Protein AF-A0ABD7TZY9-F1 (afdb_monomer_lite)

Secondary structure (DSSP, 8-state):
--HHHHHHHHHHHHHHHHTTSS-HHHHHHHHHHHHHHHHS-TTS-----TT--------

Sequence (59 aa):
MSNREYSEFTRDLFAKFNAGEMTAEEVCAELDKVDRVWFEDPREPHDVPDDYIPPSSNC

Organism: Bacteroides thetaiotaomicron (NCBI:txid818)

Structure (mmCIF, N/CA/C/O backbone):
data_AF-A0ABD7TZY9-F1
#
_entry.id   AF-A0ABD7TZY9-F1
#
loop_
_atom_site.group_PDB
_atom_site.id
_atom_site.type_symbol
_atom_site.label_atom_id
_atom_site.label_alt_id
_atom_site.label_comp_id
_atom_site.label_asym_id
_atom_site.label_entity_id
_atom_site.label_seq_id
_atom_site.pdbx_PDB_ins_code
_atom_site.Cartn_x
_atom_site.Cartn_y
_atom_site.Cartn_z
_atom_site.occupancy
_atom_site.B_iso_or_equiv
_atom_site.auth_seq_id
_atom_site.auth_comp_id
_atom_site.auth_asym_id
_atom_site.auth_atom_id
_atom_site.pdbx_PDB_model_num
ATOM 1 N N . MET A 1 1 ? 17.140 -1.674 -8.963 1.00 71.44 1 MET A N 1
ATOM 2 C CA . MET A 1 1 ? 17.065 -1.962 -7.512 1.00 71.44 1 MET A CA 1
ATOM 3 C C . MET A 1 1 ? 17.747 -3.296 -7.267 1.00 71.44 1 MET A C 1
ATOM 5 O O . MET A 1 1 ? 17.617 -4.166 -8.114 1.00 71.44 1 MET A O 1
ATOM 9 N N . SER A 1 2 ? 18.482 -3.471 -6.173 1.00 77.62 2 SER A N 1
ATOM 10 C CA . SER A 1 2 ? 19.045 -4.773 -5.788 1.00 77.62 2 SER A CA 1
ATOM 11 C C . SER A 1 2 ? 18.049 -5.596 -4.959 1.00 77.62 2 SER A C 1
ATOM 13 O O . SER A 1 2 ? 17.173 -5.039 -4.297 1.00 77.62 2 SER A O 1
ATOM 15 N N . ASN A 1 3 ? 18.215 -6.923 -4.922 1.00 76.69 3 ASN A N 1
ATOM 16 C CA . ASN A 1 3 ? 17.364 -7.816 -4.115 1.00 76.69 3 ASN A CA 1
ATOM 17 C C . ASN A 1 3 ? 17.338 -7.442 -2.626 1.00 76.69 3 ASN A C 1
ATOM 19 O O . ASN A 1 3 ? 16.319 -7.596 -1.953 1.00 76.69 3 ASN A O 1
ATOM 23 N N . ARG A 1 4 ? 18.452 -6.917 -2.101 1.00 81.94 4 ARG A N 1
ATOM 24 C CA . ARG A 1 4 ? 18.528 -6.461 -0.713 1.00 81.94 4 ARG A CA 1
ATOM 25 C C . ARG A 1 4 ? 17.673 -5.215 -0.479 1.00 81.94 4 ARG A C 1
ATOM 27 O O . ARG A 1 4 ? 16.948 -5.165 0.507 1.00 81.94 4 ARG A O 1
ATOM 34 N N . GLU A 1 5 ? 17.727 -4.250 -1.394 1.00 81.62 5 GLU A N 1
ATOM 35 C CA . GLU A 1 5 ? 16.898 -3.041 -1.327 1.00 81.62 5 GLU A CA 1
ATOM 36 C C . GLU A 1 5 ? 15.406 -3.380 -1.451 1.00 81.62 5 GLU A C 1
ATOM 38 O O . GLU A 1 5 ? 14.595 -2.806 -0.732 1.00 81.62 5 GLU A O 1
ATOM 43 N N . TYR A 1 6 ? 15.041 -4.364 -2.283 1.00 82.94 6 TYR A N 1
ATOM 44 C CA . TYR A 1 6 ? 13.660 -4.858 -2.381 1.00 82.94 6 TYR A CA 1
ATOM 45 C C . TYR A 1 6 ? 13.184 -5.518 -1.077 1.00 82.94 6 TYR A C 1
ATOM 47 O O . TYR A 1 6 ? 12.079 -5.258 -0.597 1.00 82.94 6 TYR A O 1
ATOM 55 N N . SER A 1 7 ? 14.033 -6.342 -0.457 1.00 84.94 7 SER A N 1
ATOM 56 C CA . SER A 1 7 ? 13.720 -6.987 0.822 1.00 84.94 7 SER A CA 1
ATOM 57 C C . SER A 1 7 ? 13.553 -5.973 1.961 1.00 84.94 7 SER A C 1
ATOM 59 O O . SER A 1 7 ? 12.620 -6.079 2.756 1.00 84.94 7 SER A O 1
ATOM 61 N N . GLU A 1 8 ? 14.418 -4.958 2.028 1.00 90.19 8 GLU A N 1
ATOM 62 C CA . GLU A 1 8 ? 14.313 -3.888 3.026 1.00 90.19 8 GLU A CA 1
ATOM 63 C C . GLU A 1 8 ? 13.062 -3.019 2.783 1.00 90.19 8 GLU A C 1
ATOM 65 O O . GLU A 1 8 ? 12.312 -2.759 3.724 1.00 90.19 8 GLU A O 1
ATOM 70 N N . PHE A 1 9 ? 12.766 -2.671 1.524 1.00 89.00 9 PHE A N 1
ATOM 71 C CA . PHE A 1 9 ? 11.569 -1.917 1.131 1.00 89.00 9 PHE A CA 1
ATOM 72 C C . PHE A 1 9 ? 10.266 -2.626 1.516 1.00 89.00 9 PHE A C 1
ATOM 74 O O . PHE A 1 9 ? 9.409 -2.042 2.180 1.00 89.00 9 PHE A O 1
ATOM 81 N N . THR A 1 10 ? 10.125 -3.899 1.137 1.00 89.31 10 THR A N 1
ATOM 82 C CA . THR A 1 10 ? 8.926 -4.693 1.445 1.00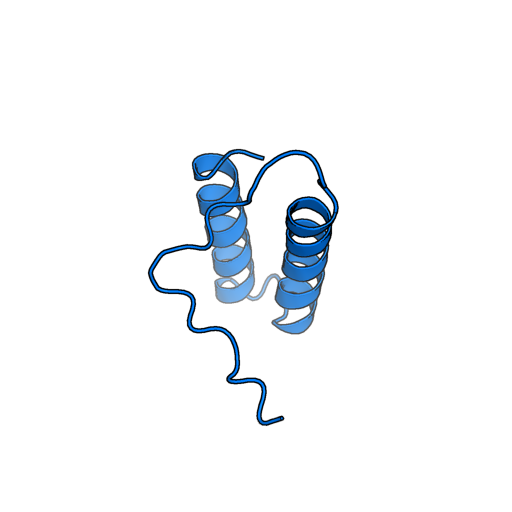 89.31 10 THR A CA 1
ATOM 83 C C . THR A 1 10 ? 8.745 -4.866 2.953 1.00 89.31 10 THR A C 1
ATOM 85 O O . THR A 1 10 ? 7.632 -4.716 3.458 1.00 89.31 10 THR A O 1
ATOM 88 N N . ARG A 1 11 ? 9.832 -5.096 3.703 1.00 92.56 11 ARG A N 1
ATOM 89 C CA . ARG A 1 11 ? 9.789 -5.194 5.169 1.00 92.56 11 ARG A CA 1
ATOM 90 C C . ARG A 1 11 ? 9.270 -3.911 5.820 1.00 92.56 11 ARG A C 1
ATOM 92 O O . ARG A 1 11 ? 8.428 -3.994 6.713 1.00 92.56 11 ARG A O 1
ATOM 99 N N . ASP A 1 12 ? 9.743 -2.750 5.380 1.00 93.44 12 ASP A N 1
ATOM 100 C CA . ASP A 1 12 ? 9.307 -1.458 5.920 1.00 93.44 12 ASP A CA 1
ATOM 101 C C . ASP A 1 12 ? 7.837 -1.163 5.581 1.00 93.44 12 ASP A C 1
ATOM 103 O O . ASP A 1 12 ? 7.094 -0.637 6.413 1.00 93.44 12 ASP A O 1
ATOM 107 N N . LEU A 1 13 ? 7.386 -1.563 4.389 1.00 92.81 13 LEU A N 1
ATOM 108 C CA . LEU A 1 13 ? 5.988 -1.482 3.960 1.00 92.81 13 LEU A CA 1
ATOM 109 C C . LEU A 1 13 ? 5.059 -2.293 4.868 1.00 92.81 13 LEU A C 1
ATOM 111 O O . LEU A 1 13 ? 4.069 -1.769 5.385 1.00 92.81 13 LEU A O 1
ATOM 115 N N . PHE A 1 14 ? 5.408 -3.556 5.117 1.00 92.12 14 PHE A N 1
ATOM 116 C CA . PHE A 1 14 ? 4.629 -4.419 6.003 1.00 92.12 14 PHE A CA 1
ATOM 117 C C . PHE A 1 14 ? 4.705 -3.979 7.468 1.00 92.12 14 PHE A C 1
ATOM 119 O O . PHE A 1 14 ? 3.731 -4.141 8.200 1.00 92.12 14 PHE A O 1
ATOM 126 N N . ALA A 1 15 ? 5.818 -3.387 7.910 1.00 95.81 15 ALA A N 1
ATOM 127 C CA . ALA A 1 15 ? 5.922 -2.819 9.251 1.00 95.81 15 ALA A CA 1
ATOM 128 C C . ALA A 1 15 ? 4.931 -1.660 9.455 1.00 95.81 15 ALA A C 1
ATOM 130 O O . ALA A 1 15 ? 4.218 -1.649 10.457 1.00 95.81 15 ALA A O 1
ATOM 131 N N . LYS A 1 16 ? 4.823 -0.742 8.484 1.00 93.75 16 LYS A N 1
ATOM 132 C CA . LYS A 1 16 ? 3.849 0.367 8.513 1.00 93.75 16 LYS A CA 1
ATOM 133 C C . LYS A 1 16 ? 2.406 -0.125 8.476 1.00 93.75 16 LYS A C 1
ATOM 135 O O . LYS A 1 16 ? 1.569 0.372 9.226 1.00 93.75 16 LYS A O 1
ATOM 140 N N . PHE A 1 17 ? 2.125 -1.142 7.662 1.00 94.19 17 PHE A N 1
ATOM 141 C CA . PHE A 1 17 ? 0.815 -1.793 7.640 1.00 94.19 17 PHE A CA 1
ATOM 142 C C . PHE A 1 17 ? 0.458 -2.407 9.002 1.00 94.19 17 PHE A C 1
ATOM 144 O O . PHE A 1 17 ? -0.614 -2.146 9.541 1.00 94.19 17 PHE A O 1
ATOM 151 N N . ASN A 1 18 ? 1.382 -3.159 9.610 1.00 93.25 18 ASN A N 1
ATOM 152 C CA . ASN A 1 18 ? 1.176 -3.772 10.926 1.00 93.25 18 ASN A CA 1
ATOM 153 C C . ASN A 1 18 ? 1.046 -2.741 12.056 1.00 93.25 18 ASN A C 1
ATOM 155 O O . ASN A 1 18 ? 0.351 -2.993 13.038 1.00 93.25 18 ASN A O 1
ATOM 159 N N . ALA A 1 19 ? 1.695 -1.584 11.922 1.00 96.19 19 ALA A N 1
ATOM 160 C CA . ALA A 1 19 ? 1.539 -0.456 12.835 1.00 96.19 19 ALA A CA 1
ATOM 161 C C . ALA A 1 19 ? 0.196 0.285 12.656 1.00 96.19 19 ALA A C 1
ATOM 163 O O . ALA A 1 19 ? -0.143 1.134 13.479 1.00 96.19 19 ALA A O 1
ATOM 164 N N . GLY A 1 20 ? -0.574 -0.029 11.606 1.00 94.12 20 GLY A N 1
ATOM 165 C CA . GLY A 1 20 ? -1.809 0.674 11.252 1.00 94.12 20 GLY A CA 1
ATOM 166 C C . GLY A 1 20 ? -1.573 2.060 10.645 1.00 94.12 20 GLY A C 1
ATOM 167 O O . GLY A 1 20 ? -2.514 2.838 10.519 1.00 94.12 20 GLY A O 1
ATOM 168 N N . GLU A 1 21 ? -0.330 2.375 10.274 1.00 94.75 21 GLU A N 1
ATOM 169 C CA . GLU A 1 21 ? 0.058 3.640 9.636 1.00 94.75 21 GLU A CA 1
ATOM 170 C C . GLU A 1 21 ? -0.270 3.661 8.141 1.00 94.75 21 GLU A C 1
ATOM 172 O O . GLU A 1 21 ? -0.221 4.715 7.512 1.00 94.75 21 GLU A O 1
ATOM 177 N N . MET A 1 22 ? -0.574 2.496 7.569 1.00 92.88 22 MET A N 1
ATOM 178 C CA . MET A 1 22 ? -0.835 2.329 6.150 1.00 92.88 22 MET A CA 1
ATOM 179 C C . MET A 1 22 ? -1.880 1.242 5.923 1.00 92.88 22 MET A C 1
ATOM 181 O O . MET A 1 22 ? -1.927 0.241 6.641 1.00 92.88 22 MET A O 1
ATOM 185 N N . THR A 1 23 ? -2.719 1.431 4.916 1.00 92.31 23 THR A N 1
ATOM 186 C CA . THR A 1 23 ? -3.766 0.484 4.523 1.00 92.31 23 THR A CA 1
ATOM 187 C C . THR A 1 23 ? -3.237 -0.569 3.552 1.00 92.31 23 THR A C 1
ATOM 189 O O . THR A 1 23 ? -2.207 -0.389 2.904 1.00 92.31 23 THR A O 1
ATOM 192 N N . ALA A 1 24 ? -3.960 -1.684 3.412 1.00 91.31 24 ALA A N 1
ATOM 193 C CA . ALA A 1 24 ? -3.604 -2.725 2.446 1.00 91.31 24 ALA A CA 1
ATOM 194 C C . ALA A 1 24 ? -3.613 -2.200 0.995 1.00 91.31 24 ALA A C 1
ATOM 196 O O . ALA A 1 24 ? -2.817 -2.640 0.173 1.00 91.31 24 ALA A O 1
ATOM 197 N N . GLU A 1 25 ? -4.483 -1.237 0.685 1.00 93.00 25 GLU A N 1
ATOM 198 C CA . GLU A 1 25 ? -4.576 -0.620 -0.643 1.00 93.00 25 GLU A CA 1
ATOM 199 C C . GLU A 1 25 ? -3.349 0.243 -0.951 1.00 93.00 25 GLU A C 1
ATOM 201 O O . GLU A 1 25 ? -2.795 0.164 -2.047 1.00 93.00 25 GLU A O 1
ATOM 206 N N . GLU A 1 26 ? -2.870 1.006 0.033 1.00 91.62 26 GLU A N 1
ATOM 207 C CA . GLU A 1 26 ? -1.632 1.782 -0.082 1.00 91.62 26 GLU A CA 1
ATOM 208 C C . GLU A 1 26 ? -0.403 0.872 -0.198 1.00 91.62 26 GLU A C 1
ATOM 210 O O . GLU A 1 26 ? 0.475 1.140 -1.017 1.00 91.62 26 GLU A O 1
ATOM 215 N N . VAL A 1 27 ? -0.369 -0.249 0.538 1.00 89.69 27 VAL A N 1
ATOM 216 C CA . VAL A 1 27 ? 0.672 -1.281 0.378 1.00 89.69 27 VAL A CA 1
ATOM 217 C C . VAL A 1 27 ? 0.711 -1.792 -1.062 1.00 89.69 27 VAL A C 1
ATOM 219 O O . VAL A 1 27 ? 1.774 -1.806 -1.681 1.00 89.69 27 VAL A O 1
ATOM 222 N N . CYS A 1 28 ? -0.442 -2.174 -1.614 1.00 88.00 28 CYS A N 1
ATOM 223 C CA . CYS A 1 28 ? -0.537 -2.665 -2.988 1.00 88.00 28 CYS A CA 1
ATOM 224 C C . CYS A 1 28 ? -0.118 -1.606 -4.017 1.00 88.00 28 CYS A C 1
ATOM 226 O O . CYS A 1 28 ? 0.569 -1.938 -4.979 1.00 88.00 28 CYS A O 1
ATOM 228 N N . ALA A 1 29 ? -0.486 -0.338 -3.816 1.00 89.88 29 ALA A N 1
ATOM 229 C CA . ALA A 1 29 ? -0.115 0.744 -4.725 1.00 89.88 29 ALA A CA 1
ATOM 230 C C . ALA A 1 29 ? 1.399 1.022 -4.738 1.00 89.88 29 ALA A C 1
ATOM 232 O O . ALA A 1 29 ? 1.954 1.338 -5.789 1.00 89.88 29 ALA A O 1
ATOM 233 N N . GLU A 1 30 ? 2.080 0.912 -3.594 1.00 88.56 30 GLU A N 1
ATOM 234 C CA . GLU A 1 30 ? 3.539 1.055 -3.528 1.00 88.56 30 GLU A CA 1
ATOM 235 C C . GLU A 1 30 ? 4.272 -0.152 -4.130 1.00 88.56 30 GLU A C 1
ATOM 237 O O . GLU A 1 30 ? 5.279 0.029 -4.815 1.00 88.56 30 GLU A O 1
ATOM 242 N N . LEU A 1 31 ? 3.748 -1.370 -3.944 1.00 87.19 31 LEU A N 1
ATOM 243 C CA . LEU A 1 31 ? 4.289 -2.568 -4.592 1.00 87.19 31 LEU A CA 1
ATOM 244 C C . LEU A 1 31 ? 4.130 -2.512 -6.120 1.00 87.19 31 LEU A C 1
ATOM 246 O O . LEU A 1 31 ? 5.102 -2.773 -6.820 1.00 87.19 31 LEU A O 1
ATOM 250 N N . ASP A 1 32 ? 2.974 -2.080 -6.645 1.00 84.88 32 ASP A N 1
ATOM 251 C CA . ASP A 1 32 ? 2.736 -1.950 -8.099 1.00 84.88 32 ASP A CA 1
ATOM 252 C C . ASP A 1 32 ? 3.725 -0.982 -8.768 1.00 84.88 32 ASP A C 1
ATOM 254 O O . ASP A 1 32 ? 4.184 -1.215 -9.886 1.00 84.88 32 ASP A O 1
ATOM 258 N N . LYS A 1 33 ? 4.115 0.097 -8.075 1.00 83.81 33 LYS A N 1
ATOM 259 C CA . LYS A 1 33 ? 5.130 1.038 -8.579 1.00 83.81 33 LYS A CA 1
ATOM 260 C C . LYS A 1 33 ? 6.495 0.375 -8.729 1.00 83.8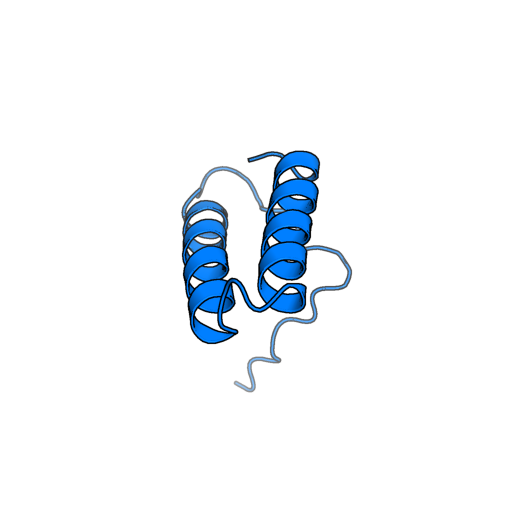1 33 LYS A C 1
ATOM 262 O O . LYS A 1 33 ? 7.194 0.647 -9.702 1.00 83.81 33 LYS A O 1
ATOM 267 N N . VAL A 1 34 ? 6.884 -0.462 -7.769 1.00 77.94 34 VAL A N 1
ATOM 268 C CA . VAL A 1 34 ? 8.172 -1.165 -7.802 1.00 77.94 34 VAL A CA 1
ATOM 269 C C . VAL A 1 34 ? 8.149 -2.296 -8.821 1.00 77.94 34 VAL A C 1
ATOM 271 O O . VAL A 1 34 ? 9.104 -2.417 -9.584 1.00 77.94 34 VAL A O 1
ATOM 274 N N . ASP A 1 35 ? 7.049 -3.044 -8.904 1.00 72.12 35 ASP A N 1
ATOM 275 C CA . ASP A 1 35 ? 6.853 -4.073 -9.926 1.00 72.12 35 ASP A CA 1
ATOM 276 C C . ASP A 1 35 ? 6.926 -3.469 -11.328 1.00 72.12 35 ASP A C 1
ATOM 278 O O . ASP A 1 35 ? 7.641 -3.993 -12.172 1.00 72.12 35 ASP A O 1
ATOM 282 N N . ARG A 1 36 ? 6.295 -2.318 -11.593 1.00 70.50 36 ARG A N 1
ATOM 283 C CA . ARG A 1 36 ? 6.438 -1.633 -12.892 1.00 70.50 36 ARG A CA 1
ATOM 284 C C . ARG A 1 36 ? 7.886 -1.297 -13.220 1.00 70.50 36 ARG A C 1
ATOM 286 O O . ARG A 1 36 ? 8.313 -1.526 -14.341 1.00 70.50 36 ARG A O 1
ATOM 293 N N . VAL A 1 37 ? 8.656 -0.800 -12.254 1.00 68.19 37 VAL A N 1
ATOM 294 C CA . VAL A 1 37 ? 10.086 -0.509 -12.458 1.00 68.19 37 VAL A CA 1
ATOM 295 C C . VAL A 1 37 ? 10.888 -1.791 -12.702 1.00 68.19 37 VAL A C 1
ATOM 297 O O . VAL A 1 37 ? 11.849 -1.769 -13.465 1.00 68.19 37 VAL A O 1
ATOM 300 N N . TRP A 1 38 ? 10.493 -2.901 -12.078 1.00 63.03 38 TRP A N 1
ATOM 301 C CA . TRP A 1 38 ? 11.102 -4.215 -12.268 1.00 63.03 38 TRP A CA 1
ATOM 302 C C . TRP A 1 38 ? 10.711 -4.864 -13.605 1.00 63.03 38 TRP A C 1
ATOM 304 O O . TRP A 1 38 ? 11.524 -5.529 -14.219 1.00 63.03 38 TRP A O 1
ATOM 314 N N . PHE A 1 39 ? 9.492 -4.659 -14.103 1.00 61.72 39 PHE A N 1
ATOM 315 C CA . PHE A 1 39 ? 9.029 -5.235 -15.371 1.00 61.72 39 PHE A CA 1
ATOM 316 C C . PHE A 1 39 ? 9.339 -4.362 -16.597 1.00 61.72 39 PHE A C 1
ATOM 318 O O . PHE A 1 39 ? 9.380 -4.881 -17.713 1.00 61.72 39 PHE A O 1
ATOM 325 N N . GLU A 1 40 ? 9.541 -3.052 -16.429 1.00 57.81 40 GLU A N 1
ATOM 326 C CA . GLU A 1 40 ? 9.812 -2.130 -17.538 1.00 57.81 40 GLU A CA 1
ATOM 327 C C . GLU A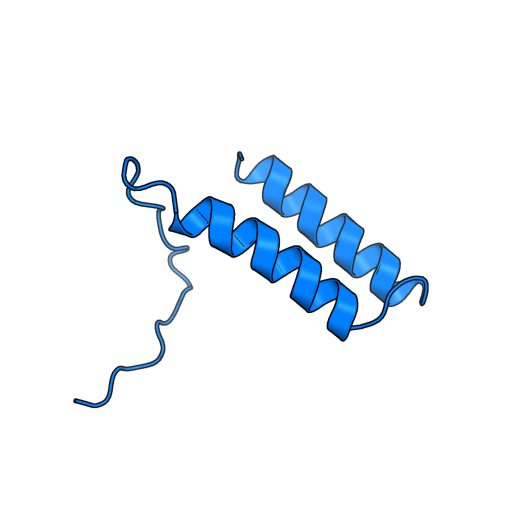 1 40 ? 11.283 -2.084 -17.977 1.00 57.81 40 GLU A C 1
ATOM 329 O O . GLU A 1 40 ? 11.543 -1.494 -19.026 1.00 57.81 40 GLU A O 1
ATOM 334 N N . ASP A 1 41 ? 12.241 -2.690 -17.258 1.00 54.34 41 ASP A N 1
ATOM 335 C CA . ASP A 1 41 ? 13.630 -2.768 -17.734 1.00 54.34 41 ASP A CA 1
ATOM 336 C C . ASP A 1 41 ? 13.796 -3.921 -18.748 1.00 54.34 41 ASP A C 1
ATOM 338 O O . ASP A 1 41 ? 13.846 -5.090 -18.368 1.00 54.34 41 ASP A O 1
ATOM 342 N N . PRO A 1 42 ? 13.905 -3.650 -20.066 1.00 55.03 42 PRO A N 1
ATOM 343 C CA . PRO A 1 42 ? 13.950 -4.698 -21.083 1.00 55.03 42 PRO A CA 1
ATOM 344 C C . PRO A 1 42 ? 15.342 -5.339 -21.206 1.00 55.03 42 PRO A C 1
ATOM 346 O O . PRO A 1 42 ? 15.561 -6.139 -22.119 1.00 55.03 42 PRO A O 1
ATOM 349 N N . ARG A 1 43 ? 16.324 -4.911 -20.395 1.00 54.50 43 ARG A N 1
ATOM 350 C CA . ARG A 1 43 ? 17.747 -5.237 -20.592 1.00 54.50 43 ARG A CA 1
ATOM 351 C C . ARG A 1 43 ? 18.258 -6.376 -19.726 1.00 54.50 43 ARG A C 1
ATOM 353 O O . ARG A 1 43 ? 19.319 -6.905 -20.044 1.00 54.50 43 ARG A O 1
ATOM 360 N N . GLU A 1 44 ? 17.530 -6.778 -18.695 1.00 51.66 44 GLU A N 1
ATOM 361 C CA . GLU A 1 44 ? 17.933 -7.876 -17.820 1.00 51.66 44 GLU A CA 1
ATOM 362 C C . GLU A 1 44 ? 16.791 -8.903 -17.788 1.00 51.66 44 GLU A C 1
ATOM 364 O O . GLU A 1 44 ? 15.645 -8.533 -17.530 1.00 51.66 44 GLU A O 1
ATOM 369 N N . PRO A 1 45 ? 17.047 -10.194 -18.069 1.00 53.22 45 PRO A N 1
ATOM 370 C CA . PRO A 1 45 ? 16.135 -11.242 -17.647 1.00 53.22 45 PRO A CA 1
ATOM 371 C C . PRO A 1 45 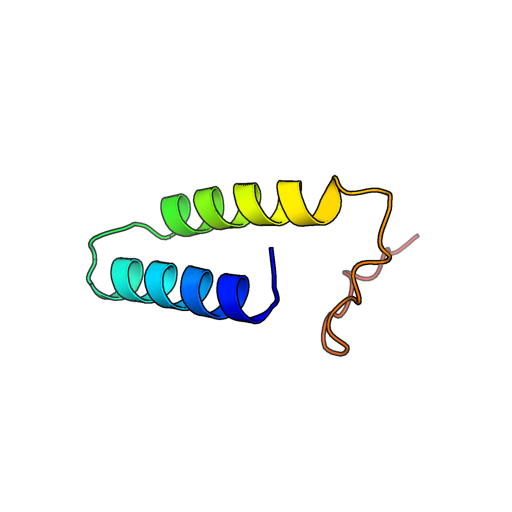? 16.047 -11.119 -16.130 1.00 53.22 45 PRO A C 1
ATOM 373 O O . PRO A 1 45 ? 16.991 -11.454 -15.419 1.00 53.22 45 PRO A O 1
ATOM 376 N N . HIS A 1 46 ? 14.952 -10.557 -15.634 1.00 54.00 46 HIS A N 1
ATOM 377 C CA . HIS A 1 46 ? 14.689 -10.577 -14.213 1.00 54.00 46 HIS A CA 1
ATOM 378 C C . HIS A 1 46 ? 14.523 -12.045 -13.844 1.00 54.00 46 HIS A C 1
ATOM 380 O O . HIS A 1 46 ? 13.543 -12.665 -14.260 1.00 54.00 46 HIS A O 1
ATOM 386 N N . ASP A 1 47 ? 15.525 -12.602 -13.153 1.00 58.03 47 ASP A N 1
ATOM 387 C CA . ASP A 1 47 ? 15.472 -13.943 -12.585 1.00 58.03 47 ASP A CA 1
ATOM 388 C C . ASP A 1 47 ? 14.222 -13.990 -11.720 1.00 58.03 47 ASP A C 1
ATOM 390 O O . ASP A 1 47 ? 14.155 -13.452 -10.610 1.00 58.03 47 ASP A O 1
ATOM 394 N N . VAL A 1 48 ? 13.177 -14.552 -12.312 1.00 60.81 48 VAL A N 1
ATOM 395 C CA . VAL A 1 48 ? 11.936 -14.833 -11.630 1.00 60.81 48 VAL A CA 1
ATOM 396 C C . VAL A 1 48 ? 12.341 -15.708 -10.444 1.00 60.81 48 VAL A C 1
ATOM 398 O O . VAL A 1 48 ? 13.069 -16.679 -10.664 1.00 60.81 48 VAL A O 1
ATOM 401 N N . PRO A 1 49 ? 11.957 -15.375 -9.197 1.00 60.81 49 PRO A N 1
ATOM 402 C CA . PRO A 1 49 ? 12.250 -16.247 -8.069 1.00 60.81 49 PRO A CA 1
ATOM 403 C C . PRO A 1 49 ? 11.808 -17.668 -8.425 1.00 60.81 49 PRO A C 1
ATOM 405 O O . PRO A 1 49 ? 10.710 -17.819 -8.960 1.00 60.81 49 PRO A O 1
ATOM 408 N N . ASP A 1 50 ? 12.624 -18.687 -8.142 1.00 61.56 50 ASP A N 1
ATOM 409 C CA . ASP A 1 50 ? 12.315 -20.086 -8.504 1.00 61.56 50 ASP A CA 1
ATOM 410 C C . ASP A 1 50 ? 10.924 -20.538 -8.002 1.00 61.56 50 ASP A C 1
ATOM 412 O O . ASP A 1 50 ? 10.303 -21.433 -8.574 1.00 61.56 50 ASP A O 1
ATOM 416 N N . ASP A 1 51 ? 10.411 -19.881 -6.958 1.00 67.12 51 ASP A N 1
ATOM 417 C CA . ASP A 1 51 ? 9.105 -20.132 -6.344 1.00 67.12 51 ASP A CA 1
ATOM 418 C C . ASP A 1 51 ? 7.931 -19.366 -6.992 1.00 67.12 51 ASP A C 1
ATOM 420 O O . ASP A 1 51 ? 6.785 -19.483 -6.547 1.00 67.12 51 ASP A O 1
ATOM 424 N N . TYR A 1 52 ? 8.167 -18.563 -8.034 1.00 67.94 52 TYR A N 1
ATOM 425 C CA . TYR A 1 52 ? 7.092 -17.906 -8.770 1.00 67.94 52 TYR A CA 1
ATOM 426 C C . TYR A 1 52 ? 6.398 -18.919 -9.679 1.00 67.94 52 TYR A C 1
ATOM 428 O O . TYR A 1 52 ? 6.905 -19.308 -10.730 1.00 67.94 52 TYR A O 1
ATOM 436 N N . ILE A 1 53 ? 5.195 -19.323 -9.285 1.00 67.31 53 ILE A N 1
ATOM 437 C CA . ILE A 1 53 ? 4.294 -20.088 -10.142 1.00 67.31 53 ILE A CA 1
ATOM 438 C C . ILE A 1 53 ? 3.519 -19.070 -10.988 1.00 67.31 53 ILE A C 1
ATOM 440 O O . ILE A 1 53 ? 2.613 -18.423 -10.451 1.00 67.31 53 ILE A O 1
ATOM 444 N N . PRO A 1 54 ? 3.837 -18.892 -12.288 1.00 64.88 54 PRO A N 1
ATOM 445 C CA . PRO A 1 54 ? 3.032 -18.031 -13.137 1.00 64.88 54 PRO A CA 1
ATOM 446 C C . PRO A 1 54 ? 1.593 -18.560 -13.155 1.00 64.88 54 PRO A C 1
ATOM 448 O O . PRO A 1 54 ? 1.395 -19.782 -13.203 1.00 64.88 54 PRO A O 1
ATOM 451 N N . PRO A 1 55 ? 0.578 -17.678 -13.122 1.00 61.44 55 PRO A N 1
ATOM 452 C CA . PRO A 1 55 ? -0.800 -18.110 -13.282 1.00 61.44 55 PRO A CA 1
ATOM 453 C C . PRO A 1 55 ? -0.886 -18.875 -14.601 1.00 61.44 55 PRO A C 1
ATOM 455 O O . PRO A 1 55 ? -0.577 -18.327 -15.659 1.00 61.44 55 PRO A O 1
ATOM 458 N N . SER A 1 56 ? -1.229 -20.163 -14.527 1.00 61.34 56 SER A N 1
ATOM 459 C CA . SER A 1 56 ? -1.331 -21.037 -15.690 1.00 61.34 56 SE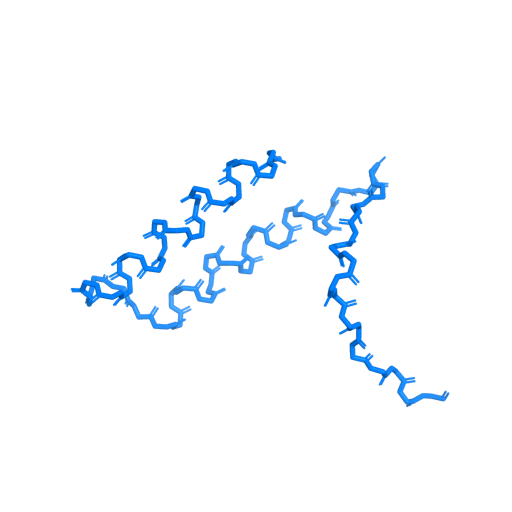R A CA 1
ATOM 460 C C . SER A 1 56 ? -2.228 -20.364 -16.726 1.00 61.34 56 SER A C 1
ATOM 462 O O . SER A 1 56 ? -3.434 -20.215 -16.509 1.00 61.34 56 SER A O 1
ATOM 464 N N . SER A 1 57 ? -1.628 -19.909 -17.826 1.00 59.06 57 SER A N 1
ATOM 465 C CA . SER A 1 57 ? -2.358 -19.403 -18.979 1.00 59.06 57 SER A CA 1
ATOM 466 C C . SER A 1 57 ? -3.096 -20.596 -19.573 1.00 59.06 57 SER A C 1
ATOM 468 O O . SER A 1 57 ? -2.512 -21.415 -20.277 1.00 59.06 57 SER A O 1
ATOM 470 N N . ASN A 1 58 ? -4.361 -20.756 -19.196 1.00 53.38 58 ASN A N 1
ATOM 471 C CA . ASN A 1 58 ? -5.246 -21.709 -19.844 1.00 53.38 58 ASN A CA 1
ATOM 472 C C . ASN A 1 58 ? -5.593 -21.144 -21.226 1.00 53.38 58 ASN A C 1
ATOM 474 O O . ASN A 1 58 ? -6.579 -20.419 -21.361 1.00 53.38 58 ASN A O 1
ATOM 478 N N . CYS A 1 59 ? -4.764 -21.474 -22.216 1.00 47.06 59 CYS A N 1
ATOM 479 C CA . CYS A 1 59 ? -5.037 -21.327 -23.642 1.00 47.06 59 CYS A CA 1
ATOM 480 C C . CYS A 1 59 ? -4.730 -22.652 -24.342 1.00 47.06 59 CYS A C 1
ATO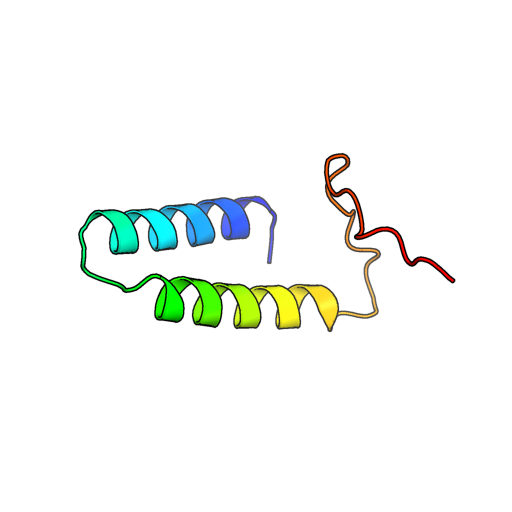M 482 O O . CYS A 1 59 ? -3.605 -23.166 -24.154 1.00 47.06 59 CYS A O 1
#

pLDDT: mean 76.55, std 15.26, range [47.06, 96.19]

Foldseek 3Di:
DDPVVVVVVLVVLVVCVVVVVDDPVRSVVVVVVVVCVVVVPPPDPPPDPPPDDDDPPPD

Radius of gyration: 13.84 Å; chains: 1; bounding box: 24×25×36 Å